Protein AF-A0A6N0I168-F1 (afdb_monomer)

Secondary structure (DSSP, 8-state):
-EEE-TTS-EEEEEEEEEEEE-TTS-EEEEEEEEEE-HHHHHHHHHHHHHHHB-TTT-SBPHHHHHHHHHHHHHHHHHTT---

InterPro domains:
  IPR000160 GGDEF domain [PF00990] (51-79)
  IPR000700 PAS-associated, C-terminal [PS50113] (1-49)
  IPR035965 PAS domain superfamily [SSF55785] (2-38)
  IPR043128 Reverse transcriptase/Diguanylate cyclase domain [G3DSA:3.30.70.270] (42-83)
  IPR052163 Diguanylate Cyclase/Regulatory Protein [PTHR46663] (2-81)

Foldseek 3Di:
DWDADPVGDIFDWDKDKDFDADPVRHGDDIDMDIDGCRVVVVVVVVVVQVVQADPPPSHGDPVVVVVVVVVVVVVCVVVVNDD

Radius of gyration: 24.28 Å; Cα contacts (8 Å, |Δi|>4): 80; chains: 1; bounding box: 55×26×68 Å

Mean predicted aligned error: 7.08 Å

Structure (mmCIF, N/CA/C/O backbone):
data_AF-A0A6N0I168-F1
#
_entry.id   AF-A0A6N0I168-F1
#
loop_
_atom_site.group_PDB
_atom_site.id
_atom_site.type_symbol
_atom_site.label_atom_id
_atom_site.label_alt_id
_atom_site.label_comp_id
_atom_site.label_asym_id
_atom_site.label_entity_id
_atom_site.label_seq_id
_atom_site.pdbx_PDB_ins_code
_atom_site.Cartn_x
_atom_site.Cartn_y
_atom_site.Cartn_z
_atom_site.occupancy
_atom_site.B_iso_or_equiv
_atom_site.auth_seq_id
_atom_site.auth_comp_id
_atom_site.auth_asym_id
_atom_site.auth_atom_id
_atom_site.pdbx_PDB_model_num
ATOM 1 N N . MET A 1 1 ? -11.110 5.050 2.421 1.00 87.81 1 MET A N 1
ATOM 2 C CA . MET A 1 1 ? -11.435 6.494 2.497 1.00 87.81 1 MET A CA 1
ATOM 3 C C . MET A 1 1 ? -10.151 7.259 2.796 1.00 87.81 1 MET A C 1
ATOM 5 O O . MET A 1 1 ? -9.145 6.620 3.075 1.00 87.81 1 MET A O 1
ATOM 9 N N . TRP A 1 2 ? -10.148 8.587 2.707 1.00 93.31 2 TRP A N 1
ATOM 10 C CA . TRP A 1 2 ? -9.038 9.411 3.195 1.00 93.31 2 TRP A CA 1
ATOM 11 C C . TRP A 1 2 ? -9.457 10.056 4.513 1.00 93.31 2 TRP A C 1
ATOM 13 O O . TRP A 1 2 ? -10.594 10.512 4.628 1.00 93.31 2 TRP A O 1
ATOM 23 N N . ASN A 1 3 ? -8.567 10.076 5.499 1.00 94.06 3 ASN A N 1
ATOM 24 C CA . ASN A 1 3 ? -8.797 10.733 6.781 1.00 94.06 3 ASN A CA 1
ATOM 25 C C . ASN A 1 3 ? -7.655 11.707 7.080 1.00 94.06 3 ASN A C 1
ATOM 27 O O . ASN A 1 3 ? -6.617 11.682 6.421 1.00 94.06 3 ASN A O 1
ATOM 31 N N . ARG A 1 4 ? -7.865 12.591 8.051 1.00 95.12 4 ARG A N 1
ATOM 32 C CA . ARG A 1 4 ? -6.925 13.634 8.437 1.00 95.12 4 ARG A CA 1
ATOM 33 C C . ARG A 1 4 ? -6.519 13.459 9.893 1.00 95.12 4 ARG A C 1
ATOM 35 O O . ARG A 1 4 ? -7.364 13.370 10.781 1.00 95.12 4 ARG A O 1
ATOM 42 N N . ARG A 1 5 ? -5.215 13.413 10.140 1.00 93.06 5 ARG A N 1
ATOM 43 C CA . ARG A 1 5 ? -4.643 13.385 11.488 1.00 93.06 5 ARG A CA 1
ATOM 44 C C . ARG A 1 5 ? -4.826 14.738 12.178 1.00 93.06 5 ARG A C 1
ATOM 46 O O . ARG A 1 5 ? -5.065 15.756 11.534 1.00 93.06 5 ARG A O 1
ATOM 53 N N . LYS A 1 6 ? -4.646 14.770 13.503 1.00 92.06 6 LYS A N 1
ATOM 54 C CA . LYS A 1 6 ? -4.721 16.016 14.292 1.00 92.06 6 LYS A CA 1
ATOM 55 C C . LYS A 1 6 ? -3.726 17.088 13.832 1.00 92.06 6 LYS A C 1
ATOM 57 O O . LYS A 1 6 ? -4.028 18.267 13.942 1.00 92.06 6 LYS A O 1
ATOM 62 N N . ASN A 1 7 ? -2.570 16.678 13.315 1.00 94.19 7 ASN A N 1
ATOM 63 C CA . ASN A 1 7 ? -1.548 17.573 12.771 1.00 94.19 7 ASN A CA 1
ATOM 64 C C . ASN A 1 7 ? -1.859 18.072 11.343 1.00 94.19 7 ASN A C 1
ATOM 66 O O . ASN A 1 7 ? -1.092 18.862 10.811 1.00 94.19 7 ASN A O 1
ATOM 70 N N . GLY A 1 8 ? -2.968 17.640 10.732 1.00 94.06 8 GLY A N 1
ATOM 71 C CA . GLY A 1 8 ? -3.386 18.059 9.393 1.00 94.06 8 GLY A CA 1
ATOM 72 C C . GLY A 1 8 ? -3.028 17.085 8.269 1.00 94.06 8 GLY A C 1
ATOM 73 O O . GLY A 1 8 ? -3.585 17.222 7.180 1.00 94.06 8 GLY A O 1
ATOM 74 N N . ASP A 1 9 ? -2.195 16.072 8.525 1.00 94.94 9 ASP A N 1
ATOM 75 C CA . ASP A 1 9 ? -1.763 15.126 7.491 1.00 94.94 9 ASP A CA 1
ATOM 76 C C . ASP A 1 9 ? -2.923 14.268 6.989 1.00 94.94 9 ASP A C 1
ATOM 78 O O . ASP A 1 9 ? -3.680 13.691 7.779 1.00 94.94 9 ASP A O 1
ATOM 82 N N . ILE A 1 10 ? -3.039 14.149 5.668 1.00 95.56 10 ILE A N 1
ATOM 83 C CA . ILE A 1 10 ? -4.051 13.323 5.011 1.00 95.56 10 ILE A CA 1
ATOM 84 C C . ILE A 1 10 ? -3.462 11.939 4.739 1.00 95.56 10 ILE A C 1
ATOM 86 O O . ILE A 1 10 ? -2.384 11.820 4.164 1.00 95.56 10 ILE A O 1
ATOM 90 N N . PHE A 1 11 ? -4.183 10.890 5.126 1.00 95.12 11 PHE A N 1
ATOM 91 C CA . PHE A 1 11 ? -3.736 9.508 4.980 1.00 95.12 11 PHE A CA 1
ATOM 92 C C . PHE A 1 11 ? -4.875 8.587 4.522 1.00 95.12 11 PHE A C 1
ATOM 94 O O . PHE A 1 11 ? -6.046 8.835 4.842 1.00 95.12 11 PHE A O 1
ATOM 101 N N . PRO A 1 12 ? -4.574 7.526 3.755 1.00 96.31 12 PRO A N 1
ATOM 102 C CA . PRO A 1 12 ? -5.569 6.532 3.401 1.00 96.31 12 PRO A CA 1
ATOM 103 C C . PRO A 1 12 ? -5.932 5.710 4.641 1.00 96.31 12 PRO A C 1
ATOM 105 O O . PRO A 1 12 ? -5.069 5.172 5.336 1.00 96.31 12 PRO A O 1
ATOM 108 N N . CYS A 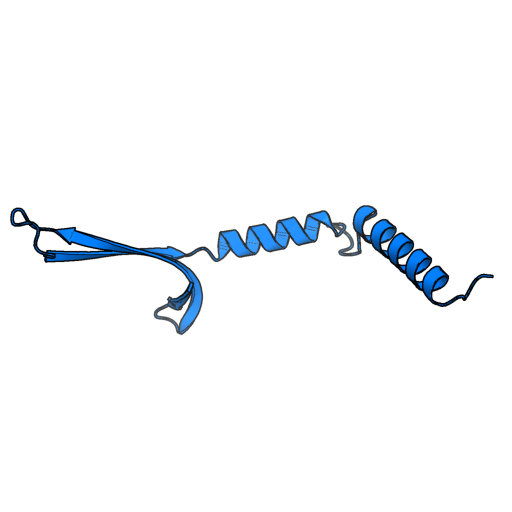1 13 ? -7.228 5.571 4.895 1.00 96.12 13 CYS A N 1
ATOM 109 C CA . CYS A 1 13 ? -7.745 4.739 5.968 1.00 96.12 13 CYS A CA 1
ATOM 110 C C . CYS A 1 13 ? -8.716 3.679 5.447 1.00 96.12 13 CYS A C 1
ATOM 112 O O . CYS A 1 13 ? -9.521 3.899 4.526 1.00 96.12 13 CYS A O 1
ATOM 114 N N . TRP A 1 14 ? -8.661 2.525 6.099 1.00 95.69 14 TRP A N 1
ATOM 115 C CA . TRP A 1 14 ? -9.759 1.579 6.125 1.00 95.69 14 TRP A CA 1
ATOM 116 C C . TRP A 1 14 ? -10.641 1.924 7.318 1.00 95.69 14 TRP A C 1
ATOM 118 O O . TRP A 1 14 ? -10.145 2.044 8.436 1.00 95.69 14 TRP A O 1
ATOM 128 N N . GLN A 1 15 ? -11.938 2.099 7.089 1.00 94.81 15 GLN A N 1
ATOM 129 C CA . GLN A 1 15 ? -12.874 2.431 8.154 1.00 94.81 15 GLN A CA 1
ATOM 130 C C . GLN A 1 15 ? -14.096 1.526 8.085 1.00 94.81 15 GLN A C 1
ATOM 132 O O . GLN A 1 15 ? -14.722 1.416 7.031 1.00 94.81 15 GLN A O 1
ATOM 137 N N . THR A 1 16 ? -14.436 0.926 9.221 1.00 95.44 16 THR A N 1
ATOM 138 C CA . THR A 1 16 ? -15.627 0.091 9.394 1.00 95.44 16 THR A CA 1
ATOM 139 C C . THR A 1 16 ? -16.451 0.664 10.537 1.00 95.44 16 THR A C 1
ATOM 141 O O . THR A 1 16 ? -15.906 0.936 11.605 1.00 95.44 16 THR A O 1
ATOM 144 N N . ILE A 1 17 ? -17.753 0.851 10.319 1.00 95.31 17 ILE A N 1
ATOM 145 C CA . ILE A 1 17 ? -18.688 1.332 11.339 1.00 95.31 17 ILE A CA 1
ATOM 146 C C . ILE A 1 17 ? -19.761 0.268 11.542 1.00 95.31 17 ILE A C 1
ATOM 148 O O . I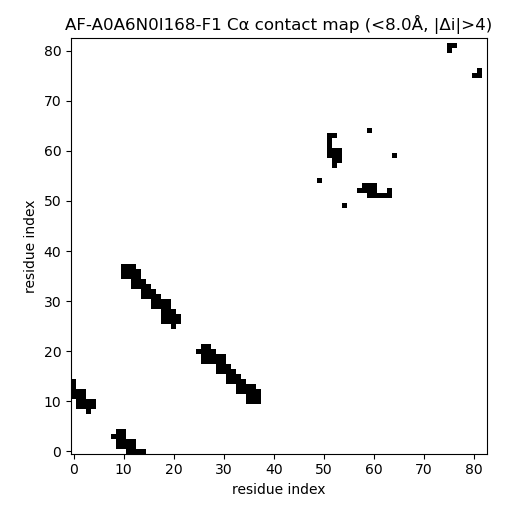LE A 1 17 ? -20.409 -0.140 10.580 1.00 95.31 17 ILE A O 1
ATOM 152 N N . SER A 1 18 ? -19.967 -0.137 12.792 1.00 96.50 18 SER A N 1
ATOM 153 C CA . SER A 1 18 ? -20.963 -1.137 13.174 1.00 96.50 18 SER A CA 1
ATOM 154 C C . SER A 1 18 ? -21.896 -0.577 14.242 1.00 96.50 18 SER A C 1
ATOM 156 O O . SER A 1 18 ? -21.445 0.036 15.209 1.00 96.50 18 SER A O 1
ATOM 158 N N . ALA A 1 19 ? -23.200 -0.796 14.075 1.00 96.38 19 ALA A N 1
ATOM 159 C CA . ALA A 1 19 ? -24.199 -0.461 15.083 1.00 96.38 19 ALA A CA 1
ATOM 160 C C . ALA A 1 19 ? -24.248 -1.552 16.161 1.00 96.38 19 ALA A C 1
ATOM 162 O O . ALA A 1 19 ? -24.355 -2.737 15.845 1.00 96.38 19 ALA A O 1
ATOM 163 N N . VAL A 1 20 ? -24.216 -1.147 17.426 1.00 95.88 20 VAL A N 1
ATOM 164 C CA . VAL A 1 20 ? -24.438 -2.011 18.587 1.00 95.88 20 VAL A CA 1
ATOM 165 C C . VAL A 1 20 ? -25.890 -1.851 19.016 1.00 95.88 20 VAL A C 1
ATOM 167 O O . VAL A 1 20 ? -26.381 -0.728 19.158 1.00 95.88 20 VAL A O 1
ATOM 170 N N . LYS A 1 21 ? -26.584 -2.975 19.193 1.00 97.06 21 LYS A N 1
ATOM 171 C CA . LYS A 1 21 ? -27.979 -3.013 19.636 1.00 97.06 21 LYS A CA 1
ATOM 172 C C . LYS A 1 21 ? -28.054 -3.389 21.113 1.00 97.06 21 LYS A C 1
ATOM 174 O O . LYS A 1 21 ? -27.213 -4.146 21.589 1.00 97.06 21 LYS A O 1
ATOM 179 N N . ASP A 1 22 ? -29.026 -2.828 21.820 1.00 93.50 22 ASP A N 1
ATOM 180 C CA . ASP A 1 22 ? -29.386 -3.241 23.176 1.00 93.50 22 ASP A CA 1
ATOM 181 C C . ASP A 1 22 ? -30.220 -4.536 23.177 1.00 93.50 22 ASP A C 1
ATOM 183 O O . ASP A 1 22 ? -30.524 -5.106 22.125 1.00 93.50 22 ASP A O 1
ATOM 187 N N . GLU A 1 23 ? -30.594 -5.005 24.369 1.00 94.38 23 GLU A N 1
ATOM 188 C CA . GLU A 1 23 ? -31.404 -6.217 24.558 1.00 94.38 23 GLU A CA 1
ATOM 189 C C . GLU A 1 23 ? -32.794 -6.122 23.906 1.00 94.38 23 GLU A C 1
ATOM 191 O O . GLU A 1 23 ? -33.364 -7.140 23.519 1.00 94.38 23 GLU A O 1
ATOM 196 N N . ALA A 1 24 ? -33.320 -4.908 23.713 1.00 94.81 24 ALA A N 1
ATOM 197 C CA . ALA A 1 24 ? -34.581 -4.661 23.016 1.00 94.81 24 ALA A CA 1
ATOM 198 C C . ALA A 1 24 ? -34.409 -4.577 21.484 1.00 94.81 24 ALA A C 1
ATOM 200 O O . ALA A 1 24 ? -35.370 -4.312 20.758 1.00 94.81 24 ALA A O 1
ATOM 201 N N . GLY A 1 25 ? -33.193 -4.786 20.969 1.00 92.81 25 GLY A N 1
ATOM 202 C CA . GLY A 1 25 ? -32.873 -4.721 19.545 1.00 92.81 25 GLY A CA 1
ATOM 203 C C . GLY A 1 25 ? -32.770 -3.298 18.988 1.00 92.81 25 GLY A C 1
ATOM 204 O O . GLY A 1 25 ? -32.620 -3.129 17.771 1.00 92.81 25 GLY A O 1
ATOM 205 N N . LYS A 1 26 ? -32.818 -2.269 19.841 1.00 95.56 26 LYS A N 1
ATOM 206 C CA . LYS A 1 26 ? -32.681 -0.867 19.444 1.00 95.56 26 LYS A CA 1
ATOM 207 C C . LYS A 1 26 ? -31.203 -0.499 19.374 1.00 95.56 26 LYS A C 1
ATOM 209 O O . LYS A 1 26 ? -30.392 -0.947 20.178 1.00 95.56 26 LYS A O 1
ATOM 214 N N . VAL A 1 27 ? -30.825 0.312 18.386 1.00 95.25 27 VAL A N 1
ATOM 215 C CA . VAL A 1 27 ? -29.442 0.801 18.277 1.00 95.25 27 VAL A CA 1
ATOM 216 C C . VAL A 1 27 ? -29.125 1.668 19.493 1.00 95.25 27 VAL A C 1
ATOM 218 O O . VAL A 1 27 ? -29.789 2.680 19.713 1.00 95.25 27 VAL A O 1
ATOM 221 N N . SER A 1 28 ? -28.105 1.275 20.252 1.00 95.88 28 SER A N 1
ATOM 222 C CA . SER A 1 28 ? -27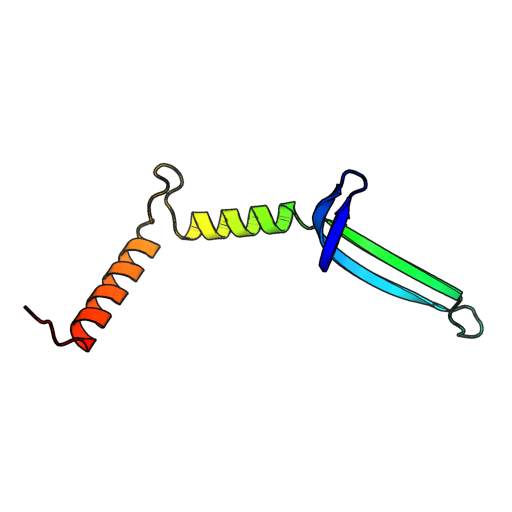.633 2.000 21.431 1.00 95.88 28 SER A CA 1
ATOM 223 C C . SER A 1 28 ? -26.370 2.805 21.128 1.00 95.88 28 SER A C 1
ATOM 225 O O . SER A 1 28 ? -26.260 3.952 21.550 1.00 95.88 28 SER A O 1
ATOM 227 N N . HIS A 1 29 ? -25.435 2.235 20.360 1.00 95.25 29 HIS A N 1
ATOM 228 C CA . HIS A 1 29 ? -24.137 2.844 20.060 1.00 95.25 29 HIS A CA 1
ATOM 229 C C . HIS A 1 29 ? -23.670 2.508 18.644 1.00 95.25 29 HIS A C 1
ATOM 231 O O . HIS A 1 29 ? -24.152 1.570 18.013 1.00 95.25 29 HIS A O 1
ATOM 237 N N . TYR A 1 30 ? -22.669 3.246 18.172 1.00 96.25 30 TYR A N 1
ATOM 238 C CA . TYR A 1 30 ? -21.899 2.896 16.985 1.00 96.25 30 TYR A CA 1
ATOM 239 C C . TYR A 1 30 ? -20.434 2.744 17.368 1.00 96.25 30 TYR A C 1
ATOM 241 O O . TYR A 1 30 ? -19.873 3.597 18.054 1.00 96.25 30 TYR A O 1
ATOM 249 N N . VAL A 1 31 ? -19.811 1.673 16.895 1.00 96.19 31 VAL A N 1
ATOM 250 C CA . VAL A 1 31 ? -18.375 1.444 17.035 1.00 96.19 31 VAL A CA 1
ATOM 251 C C . VAL A 1 31 ? -17.734 1.679 15.678 1.00 96.19 31 VAL A C 1
ATOM 253 O O . VAL A 1 31 ? -18.151 1.094 14.680 1.00 96.19 31 VAL A O 1
ATOM 256 N N . SER A 1 32 ? -16.729 2.551 15.646 1.00 95.38 32 SER A N 1
ATOM 257 C CA . SER A 1 32 ? -15.931 2.831 14.455 1.00 95.38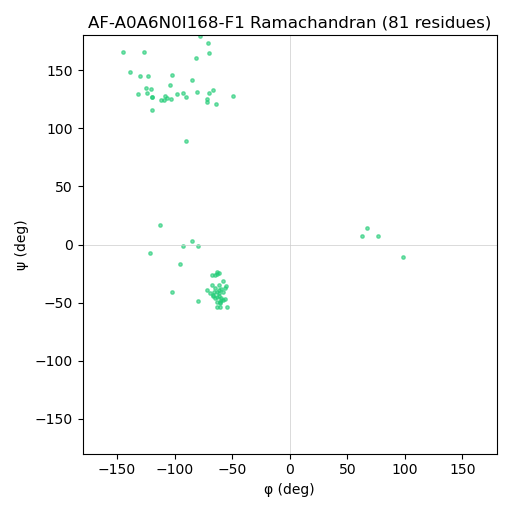 32 SER A CA 1
ATOM 258 C C . SER A 1 32 ? -14.516 2.311 14.661 1.00 95.38 32 SER A C 1
ATOM 260 O O . SER A 1 32 ? -13.849 2.688 15.625 1.00 95.38 32 SER A O 1
ATOM 262 N N . LEU A 1 33 ? -14.057 1.465 13.744 1.00 94.94 33 LEU A N 1
ATOM 263 C CA . LEU A 1 33 ? -12.664 1.057 13.641 1.00 94.94 33 LEU A CA 1
ATOM 264 C C . LEU A 1 33 ? -12.032 1.811 12.476 1.00 94.94 33 LEU A C 1
ATOM 266 O O . LEU A 1 33 ? -12.529 1.743 11.352 1.00 94.94 33 LEU A O 1
ATOM 270 N N . ILE A 1 34 ? -10.931 2.509 12.745 1.00 95.25 34 ILE A N 1
ATOM 271 C CA . ILE A 1 34 ? -10.147 3.221 11.736 1.00 95.25 34 ILE A CA 1
ATOM 272 C C . ILE A 1 34 ? -8.745 2.628 11.749 1.00 95.25 34 ILE A C 1
ATOM 274 O O . ILE A 1 34 ? -8.021 2.752 12.735 1.00 95.25 34 ILE A O 1
ATOM 278 N N . SER A 1 35 ? -8.360 2.008 10.642 1.00 95.12 35 SER A N 1
ATOM 279 C CA . SER A 1 35 ? -7.015 1.492 10.427 1.00 95.12 35 SER A CA 1
ATOM 280 C C . SER A 1 35 ? -6.311 2.348 9.389 1.00 95.12 35 SER A C 1
ATOM 282 O O . SER A 1 35 ? -6.799 2.545 8.274 1.00 95.12 35 SER A O 1
ATOM 284 N N . ASP A 1 36 ? -5.155 2.872 9.768 1.00 95.31 36 ASP A N 1
ATOM 285 C CA . ASP A 1 36 ? -4.247 3.537 8.851 1.00 95.31 36 ASP A CA 1
ATOM 286 C C . ASP A 1 36 ? -3.593 2.502 7.933 1.00 95.31 36 ASP A C 1
ATOM 288 O O . ASP A 1 36 ? -2.977 1.549 8.409 1.00 95.31 36 ASP A O 1
ATOM 292 N N . ILE A 1 37 ? -3.754 2.671 6.621 1.00 96.12 37 ILE A N 1
ATOM 293 C CA . ILE A 1 37 ? -3.230 1.734 5.619 1.00 96.12 37 ILE A CA 1
ATOM 294 C C . ILE A 1 37 ? -2.106 2.346 4.777 1.00 96.12 37 ILE A C 1
ATOM 296 O O . ILE A 1 37 ? -1.779 1.811 3.717 1.00 96.12 37 ILE A O 1
ATOM 300 N N . THR A 1 38 ? -1.511 3.456 5.230 1.00 96.00 38 THR A N 1
ATOM 301 C CA . THR A 1 38 ? -0.449 4.172 4.502 1.00 96.00 38 THR A CA 1
ATOM 302 C C . THR A 1 38 ? 0.710 3.241 4.160 1.00 96.00 38 THR A C 1
ATOM 304 O O . THR A 1 38 ? 1.014 3.050 2.985 1.00 96.00 38 THR A O 1
ATOM 307 N N . THR A 1 39 ? 1.270 2.554 5.158 1.00 95.75 39 THR A N 1
ATOM 308 C CA . THR A 1 39 ? 2.401 1.634 4.964 1.00 95.75 39 THR A CA 1
ATOM 309 C C . THR A 1 39 ? 2.066 0.495 4.004 1.00 95.75 39 THR A C 1
ATOM 311 O O . THR A 1 39 ? 2.885 0.132 3.169 1.00 95.75 39 THR A O 1
ATOM 314 N N . ILE A 1 40 ? 0.841 -0.040 4.059 1.00 95.88 40 ILE A N 1
ATOM 315 C CA . ILE A 1 40 ? 0.402 -1.108 3.148 1.00 95.88 40 ILE A CA 1
ATOM 316 C C . ILE 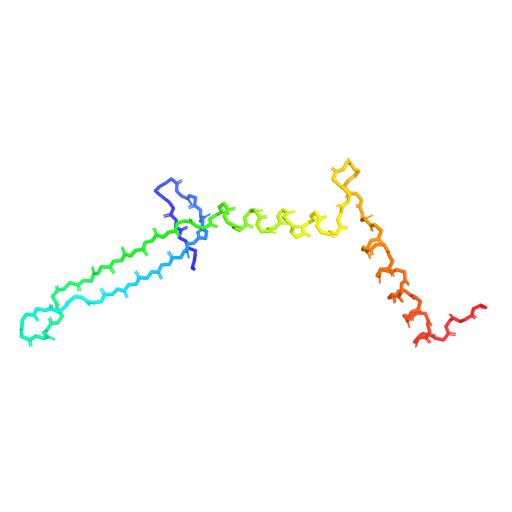A 1 40 ? 0.412 -0.598 1.703 1.00 95.88 40 ILE A C 1
ATOM 318 O O . ILE A 1 40 ? 0.916 -1.276 0.809 1.00 95.88 40 ILE A O 1
ATOM 322 N N . LYS A 1 41 ? -0.115 0.611 1.473 1.00 95.19 41 LYS A N 1
ATOM 323 C CA . LYS A 1 41 ? -0.145 1.235 0.146 1.00 95.19 41 LYS A CA 1
ATOM 324 C C . LYS A 1 41 ? 1.251 1.566 -0.373 1.00 95.19 41 LYS A C 1
ATOM 326 O O . LYS A 1 41 ? 1.526 1.316 -1.542 1.00 95.19 41 LYS A O 1
ATOM 331 N N . GLU A 1 42 ? 2.136 2.062 0.482 1.00 96.38 42 GLU A N 1
ATOM 332 C CA . GLU A 1 42 ? 3.531 2.341 0.128 1.00 96.38 42 GLU A CA 1
ATOM 333 C C . GLU A 1 42 ? 4.297 1.062 -0.222 1.00 96.38 42 GLU A C 1
ATOM 335 O O . GLU A 1 42 ? 4.979 1.002 -1.246 1.00 96.38 42 GLU A O 1
ATOM 340 N N . SER A 1 43 ? 4.151 0.010 0.587 1.00 96.50 43 SER A N 1
ATOM 341 C CA . SER A 1 43 ? 4.745 -1.298 0.311 1.00 96.50 43 SER A CA 1
ATOM 342 C C . SER A 1 43 ? 4.214 -1.898 -0.988 1.00 96.50 43 SER A C 1
ATOM 344 O O . SER A 1 43 ? 5.006 -2.413 -1.774 1.00 96.50 43 SER A O 1
ATOM 346 N N . GLN A 1 44 ? 2.906 -1.790 -1.244 1.00 96.62 44 GLN A N 1
ATOM 347 C CA . GLN A 1 44 ? 2.294 -2.239 -2.495 1.00 96.62 44 GLN A CA 1
ATOM 348 C C . GLN A 1 44 ? 2.888 -1.492 -3.697 1.00 96.62 44 GLN A C 1
ATOM 350 O O . GLN A 1 44 ? 3.361 -2.131 -4.633 1.00 96.62 44 GLN A O 1
ATOM 355 N N . ALA A 1 45 ? 2.939 -0.158 -3.645 1.00 96.06 45 ALA A N 1
ATOM 356 C CA . ALA A 1 45 ? 3.501 0.657 -4.720 1.00 96.06 45 ALA A CA 1
ATOM 357 C C . ALA A 1 45 ? 4.986 0.346 -4.965 1.00 96.06 45 ALA A C 1
ATOM 359 O O . ALA A 1 45 ? 5.437 0.265 -6.107 1.00 96.06 45 ALA A O 1
ATOM 360 N N . LYS A 1 46 ? 5.756 0.118 -3.894 1.00 95.31 46 LYS A N 1
ATOM 361 C CA . LYS A 1 46 ? 7.165 -0.273 -3.996 1.00 95.31 46 LYS A CA 1
ATOM 362 C C . LYS A 1 46 ? 7.329 -1.658 -4.621 1.00 95.31 46 LYS A C 1
ATOM 364 O O . LYS A 1 46 ? 8.207 -1.831 -5.463 1.00 95.31 46 LYS A O 1
ATOM 369 N N . ALA A 1 47 ? 6.512 -2.630 -4.221 1.00 95.69 47 ALA A N 1
ATOM 370 C CA . ALA A 1 47 ? 6.535 -3.970 -4.798 1.00 95.69 47 ALA A CA 1
ATOM 371 C C . ALA A 1 47 ? 6.200 -3.935 -6.296 1.00 95.69 47 ALA A C 1
ATOM 373 O O . ALA A 1 47 ? 6.914 -4.529 -7.099 1.00 95.69 47 ALA A O 1
ATOM 374 N N . GLU A 1 48 ? 5.177 -3.170 -6.678 1.00 94.88 48 GLU A N 1
ATOM 375 C CA . GLU A 1 48 ? 4.776 -2.978 -8.073 1.00 94.88 48 GLU A CA 1
ATOM 376 C C . GLU A 1 48 ? 5.870 -2.287 -8.896 1.00 94.88 48 GLU A C 1
ATOM 378 O O . GLU A 1 48 ? 6.195 -2.718 -10.002 1.00 94.88 48 GLU A O 1
ATOM 383 N N . TYR A 1 49 ? 6.533 -1.277 -8.329 1.00 94.94 49 TYR A N 1
ATOM 384 C CA . TYR A 1 49 ? 7.681 -0.647 -8.973 1.00 94.94 49 TYR A CA 1
ATOM 385 C C . TYR A 1 49 ? 8.820 -1.648 -9.223 1.00 94.94 49 TYR A C 1
ATOM 387 O O . TYR A 1 49 ? 9.339 -1.720 -10.338 1.00 94.94 49 TYR A O 1
ATOM 395 N N . LEU A 1 50 ? 9.181 -2.447 -8.214 1.00 94.12 50 LEU A N 1
ATOM 396 C CA . LEU A 1 50 ? 10.256 -3.445 -8.297 1.00 94.12 50 LEU A CA 1
ATOM 397 C C . LEU A 1 50 ? 9.930 -4.616 -9.234 1.00 94.12 50 LEU A C 1
ATOM 399 O O . LEU A 1 50 ? 10.843 -5.200 -9.813 1.00 94.12 50 LEU A O 1
ATOM 403 N N . ALA A 1 51 ? 8.651 -4.934 -9.445 1.00 95.69 51 ALA A N 1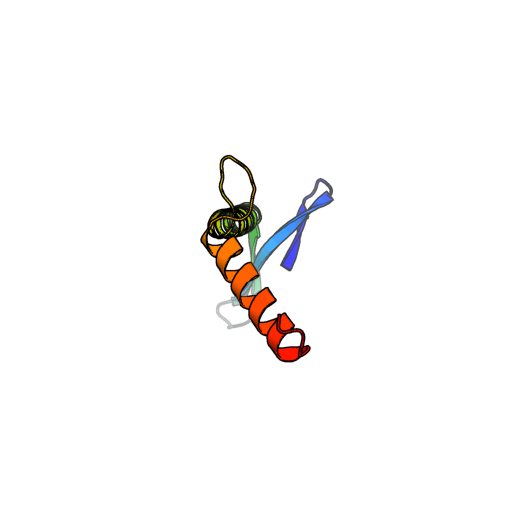
ATOM 404 C CA . ALA A 1 51 ? 8.239 -5.927 -10.438 1.00 95.69 51 ALA A CA 1
ATOM 405 C C . ALA A 1 51 ? 8.613 -5.512 -11.875 1.00 95.69 51 ALA A C 1
ATOM 407 O O . ALA A 1 51 ? 8.792 -6.365 -12.747 1.00 95.69 51 ALA A O 1
ATOM 408 N N . HIS A 1 52 ? 8.784 -4.208 -12.122 1.00 95.75 52 HIS A N 1
ATOM 409 C CA . HIS A 1 52 ? 9.026 -3.647 -13.453 1.00 95.75 52 HIS A CA 1
ATOM 410 C C . HIS A 1 52 ? 10.337 -2.861 -13.595 1.00 95.75 52 HIS A C 1
ATOM 412 O O . HIS A 1 52 ? 10.708 -2.500 -14.712 1.00 95.75 52 HIS A O 1
ATOM 418 N N . HIS A 1 53 ? 11.063 -2.614 -12.503 1.00 97.25 53 HIS A N 1
ATOM 419 C CA . HIS A 1 53 ? 12.298 -1.830 -12.506 1.00 97.25 53 HIS A CA 1
ATOM 420 C C . HIS A 1 53 ? 13.433 -2.555 -11.794 1.00 97.25 53 HIS A C 1
ATOM 422 O O . HIS A 1 53 ? 13.231 -3.242 -10.794 1.00 97.25 53 HIS A O 1
ATOM 428 N N . ASP A 1 54 ? 14.643 -2.368 -12.307 1.00 95.50 54 ASP A N 1
ATOM 429 C CA . ASP A 1 54 ? 15.855 -2.849 -11.665 1.00 95.50 54 ASP A CA 1
ATOM 430 C C . ASP A 1 54 ? 16.158 -2.005 -10.406 1.00 95.50 54 ASP A C 1
ATOM 432 O O . ASP A 1 54 ? 16.229 -0.772 -10.482 1.00 95.50 54 ASP A O 1
ATOM 436 N N . PRO A 1 55 ? 16.323 -2.624 -9.221 1.00 90.81 55 PRO A N 1
ATOM 437 C CA . PRO A 1 55 ? 16.488 -1.889 -7.971 1.00 90.81 55 PRO A CA 1
ATOM 438 C C . PRO A 1 55 ? 17.776 -1.063 -7.904 1.00 90.81 55 PRO A C 1
ATOM 440 O O . PRO A 1 55 ? 17.778 -0.062 -7.177 1.00 90.81 55 PRO A O 1
ATOM 443 N N . LEU A 1 56 ? 18.830 -1.458 -8.632 1.00 93.62 56 LEU A N 1
ATOM 444 C CA . LEU A 1 56 ? 20.136 -0.798 -8.626 1.00 93.62 56 LEU A CA 1
ATOM 445 C C . LEU A 1 56 ? 20.139 0.452 -9.516 1.00 93.62 56 LEU A C 1
ATOM 447 O O . LEU A 1 56 ? 20.543 1.522 -9.072 1.00 93.62 56 LEU A O 1
ATOM 451 N N . THR A 1 57 ? 19.648 0.331 -10.748 1.00 94.62 57 THR A N 1
ATOM 452 C CA . THR A 1 57 ? 19.696 1.393 -11.768 1.00 94.62 57 THR A CA 1
ATOM 453 C C . THR A 1 57 ? 18.431 2.242 -11.844 1.00 94.62 57 THR A C 1
ATOM 455 O O . THR A 1 57 ? 18.463 3.317 -12.436 1.00 94.62 57 THR A O 1
ATOM 458 N N . LYS A 1 58 ? 17.311 1.779 -11.269 1.00 92.38 58 LYS A N 1
ATOM 459 C CA . LYS A 1 58 ? 15.969 2.389 -11.399 1.00 92.38 58 LYS A CA 1
ATOM 460 C C . LYS A 1 58 ? 15.415 2.393 -12.829 1.00 92.38 58 LYS A C 1
ATOM 462 O O . LYS A 1 58 ? 14.359 2.976 -13.077 1.00 92.38 58 LYS A O 1
ATOM 467 N N . LEU A 1 59 ? 16.097 1.732 -13.763 1.00 95.56 59 LEU A N 1
ATOM 468 C CA . LEU A 1 59 ? 15.659 1.588 -15.146 1.00 95.56 59 LEU A CA 1
ATOM 469 C C . LEU A 1 59 ? 14.628 0.458 -15.283 1.00 95.56 59 LEU A C 1
ATOM 471 O O . L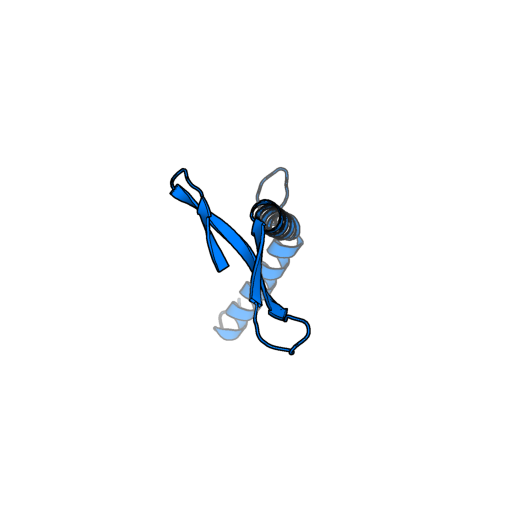EU A 1 59 ? 14.556 -0.415 -14.412 1.00 95.56 59 LEU A O 1
ATOM 475 N N . PRO A 1 60 ? 13.832 0.448 -16.372 1.00 95.81 60 PRO A N 1
ATOM 476 C CA . PRO A 1 60 ? 12.987 -0.686 -16.713 1.00 95.81 60 PRO A CA 1
ATOM 477 C C . PRO A 1 60 ? 13.786 -1.982 -16.680 1.00 95.81 60 PRO A C 1
ATOM 479 O O . PRO A 1 60 ? 14.837 -2.095 -17.312 1.00 95.81 60 PRO A O 1
ATOM 482 N N . ASN A 1 61 ? 13.278 -2.965 -15.948 1.00 96.69 61 ASN A N 1
ATOM 483 C CA . ASN A 1 61 ? 13.867 -4.290 -15.970 1.00 96.69 61 ASN A CA 1
ATOM 484 C C . ASN A 1 61 ? 13.576 -4.974 -17.316 1.00 96.69 61 ASN A C 1
ATOM 486 O O . ASN A 1 61 ? 12.809 -4.483 -18.149 1.00 96.69 61 ASN A O 1
ATOM 490 N N . ARG A 1 62 ? 14.170 -6.152 -17.522 1.00 96.06 62 ARG A N 1
ATOM 491 C CA . ARG A 1 62 ? 14.012 -6.913 -18.768 1.00 96.06 62 ARG A CA 1
ATOM 492 C C . ARG A 1 62 ? 12.546 -7.197 -19.118 1.00 96.06 62 ARG A C 1
ATOM 494 O O . ARG A 1 62 ? 12.197 -7.168 -20.294 1.00 96.06 62 ARG A O 1
ATOM 501 N N . LEU A 1 63 ? 11.696 -7.435 -18.115 1.00 95.75 63 LEU A N 1
ATOM 502 C CA . LEU A 1 63 ? 10.266 -7.670 -18.315 1.00 95.75 63 LEU A CA 1
ATOM 503 C C . LEU A 1 63 ? 9.585 -6.433 -18.919 1.00 95.75 63 LEU A C 1
ATOM 505 O O . LEU A 1 63 ? 8.954 -6.534 -19.969 1.00 95.75 63 LEU A O 1
ATOM 509 N N . LEU A 1 64 ? 9.745 -5.261 -18.292 1.00 96.19 64 LEU A N 1
ATOM 510 C CA . LEU A 1 64 ? 9.148 -4.018 -18.787 1.00 96.19 64 LEU A CA 1
ATOM 511 C C . LEU A 1 64 ? 9.772 -3.565 -20.116 1.00 96.19 64 LEU A C 1
ATOM 513 O O . LEU A 1 64 ? 9.073 -3.015 -20.966 1.00 96.19 64 LEU A O 1
ATOM 517 N N . PHE A 1 65 ? 11.071 -3.796 -20.314 1.00 96.38 65 PHE A N 1
ATOM 518 C CA . PHE A 1 65 ? 11.753 -3.507 -21.573 1.00 96.38 65 PHE A CA 1
ATOM 519 C C . PHE A 1 65 ? 11.150 -4.303 -22.736 1.00 96.38 65 PHE A C 1
ATOM 521 O O . PHE A 1 65 ? 10.716 -3.697 -23.714 1.00 96.38 65 PHE A O 1
ATOM 528 N N . ASN A 1 66 ? 11.056 -5.629 -22.606 1.00 96.88 66 ASN A N 1
ATOM 529 C CA . ASN A 1 66 ? 10.492 -6.486 -23.650 1.00 96.88 66 ASN A CA 1
ATOM 530 C C . ASN A 1 66 ? 9.040 -6.105 -23.956 1.00 96.88 66 ASN A C 1
ATOM 532 O O . ASN A 1 66 ? 8.708 -5.869 -25.111 1.00 96.88 66 ASN A O 1
ATOM 536 N N . ALA A 1 67 ? 8.213 -5.908 -22.923 1.00 96.19 67 ALA A N 1
ATOM 537 C CA . ALA A 1 67 ? 6.825 -5.484 -23.103 1.00 96.19 67 ALA A CA 1
ATOM 538 C C . ALA A 1 67 ? 6.703 -4.166 -23.896 1.00 96.19 67 ALA A C 1
ATOM 540 O O . ALA A 1 67 ? 5.797 -3.997 -24.711 1.00 96.19 67 ALA A O 1
ATOM 541 N N . ARG A 1 68 ? 7.627 -3.218 -23.684 1.00 95.69 68 ARG A N 1
ATOM 542 C CA . ARG A 1 68 ? 7.667 -1.959 -24.445 1.00 95.69 68 ARG A CA 1
ATOM 543 C C . ARG A 1 68 ? 8.123 -2.157 -25.887 1.00 95.69 68 ARG A C 1
ATOM 545 O O . ARG A 1 68 ? 7.583 -1.482 -26.763 1.00 95.69 68 ARG A O 1
ATOM 552 N N . VAL A 1 69 ? 9.097 -3.034 -26.129 1.00 96.31 69 VAL A N 1
ATOM 553 C CA . VAL A 1 69 ? 9.561 -3.381 -27.481 1.00 96.31 69 VAL A CA 1
ATOM 554 C C . VAL A 1 69 ? 8.432 -4.035 -28.271 1.00 96.31 69 VAL A C 1
ATOM 556 O O . VAL A 1 69 ? 8.108 -3.554 -29.354 1.00 96.31 69 VAL A O 1
ATOM 559 N N . ASP A 1 70 ? 7.768 -5.036 -27.696 1.00 96.25 70 ASP A N 1
ATOM 560 C CA . ASP A 1 70 ? 6.650 -5.740 -28.332 1.00 96.25 70 ASP A CA 1
ATOM 561 C C . ASP A 1 70 ? 5.524 -4.761 -28.689 1.00 96.25 70 ASP A C 1
ATOM 563 O O . ASP A 1 70 ? 5.084 -4.682 -29.838 1.00 96.25 70 ASP A O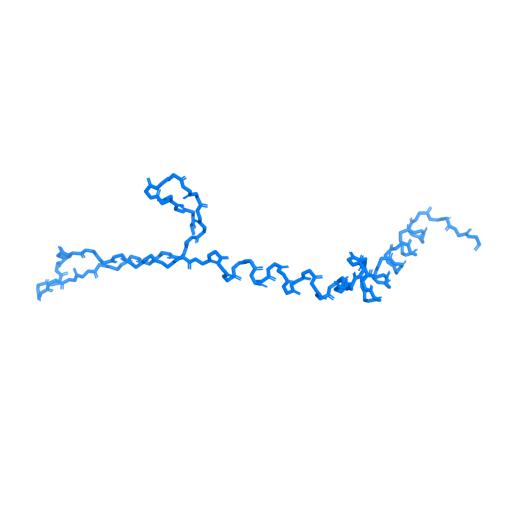 1
ATOM 567 N N . HIS A 1 71 ? 5.137 -3.901 -27.742 1.00 95.19 71 HIS A N 1
ATOM 568 C CA . HIS A 1 71 ? 4.128 -2.870 -27.984 1.00 95.19 71 HIS A CA 1
ATOM 569 C C . HIS A 1 71 ? 4.543 -1.862 -29.076 1.00 95.19 71 HIS A C 1
ATOM 571 O O . HIS A 1 71 ? 3.699 -1.369 -29.833 1.00 95.19 71 HIS A O 1
ATOM 577 N N . ALA A 1 72 ? 5.834 -1.529 -29.179 1.00 94.50 72 ALA A N 1
ATOM 578 C CA . ALA A 1 72 ? 6.344 -0.643 -30.223 1.00 94.50 72 ALA A CA 1
ATOM 579 C C . ALA A 1 72 ? 6.298 -1.300 -31.612 1.00 94.50 72 ALA A C 1
ATOM 581 O O . ALA A 1 72 ? 5.873 -0.644 -32.567 1.00 94.50 72 ALA A O 1
ATOM 582 N N . ILE A 1 73 ? 6.663 -2.583 -31.711 1.00 94.94 73 ILE A N 1
ATOM 583 C CA . ILE A 1 73 ? 6.585 -3.376 -32.947 1.00 94.94 73 ILE A CA 1
ATOM 584 C C . ILE A 1 73 ? 5.135 -3.456 -33.427 1.00 94.94 73 ILE A C 1
ATOM 586 O O . ILE A 1 73 ? 4.837 -3.098 -34.568 1.00 94.94 73 ILE A O 1
ATOM 590 N N . GLU A 1 74 ? 4.201 -3.813 -32.543 1.00 94.69 74 GLU A N 1
ATOM 591 C CA . GLU A 1 74 ? 2.779 -3.848 -32.891 1.00 94.69 74 GLU A CA 1
ATOM 592 C C . GLU A 1 74 ? 2.263 -2.488 -33.373 1.00 94.69 74 GLU A C 1
ATOM 594 O O . GLU A 1 74 ? 1.480 -2.393 -34.322 1.00 94.69 74 GLU A O 1
ATOM 599 N N . ARG A 1 75 ? 2.692 -1.402 -32.721 1.00 94.00 75 ARG A N 1
ATOM 600 C CA . ARG A 1 75 ? 2.310 -0.046 -33.122 1.00 94.00 75 ARG A CA 1
ATOM 601 C C . ARG A 1 75 ? 2.856 0.311 -34.506 1.00 94.00 75 ARG A C 1
ATOM 603 O O . ARG A 1 75 ? 2.152 1.000 -35.244 1.00 94.00 75 ARG A O 1
ATOM 610 N N . ALA A 1 76 ? 4.067 -0.125 -34.850 1.00 92.06 76 ALA A N 1
ATOM 611 C CA . ALA A 1 76 ? 4.652 0.078 -36.174 1.00 92.06 76 ALA A CA 1
ATOM 612 C C . ALA A 1 76 ? 3.885 -0.707 -37.248 1.00 92.06 76 ALA A C 1
ATOM 614 O O . ALA A 1 76 ? 3.498 -0.120 -38.260 1.00 92.06 76 ALA A O 1
ATOM 615 N N . HIS A 1 77 ? 3.544 -1.973 -36.970 1.00 90.88 77 HIS A N 1
ATOM 616 C CA . HIS A 1 77 ? 2.707 -2.799 -37.846 1.00 90.88 77 HIS A CA 1
ATOM 617 C C . HIS A 1 77 ? 1.354 -2.131 -38.123 1.00 90.88 77 HIS A C 1
ATOM 619 O O . HIS A 1 77 ? 0.953 -1.993 -39.276 1.00 90.88 77 HIS A O 1
ATOM 625 N N . ARG A 1 78 ? 0.678 -1.623 -37.081 1.00 86.88 78 ARG A N 1
ATOM 626 C CA . ARG A 1 78 ? -0.601 -0.900 -37.224 1.00 86.88 78 ARG A CA 1
ATOM 627 C C . ARG A 1 78 ? -0.485 0.398 -38.031 1.00 86.88 78 ARG A C 1
ATOM 629 O O . ARG A 1 78 ? -1.478 0.848 -38.590 1.00 86.88 78 ARG A O 1
ATOM 636 N N . LYS A 1 79 ? 0.697 1.020 -38.073 1.00 83.69 79 LYS A N 1
ATOM 637 C CA . LYS A 1 79 ? 0.956 2.262 -38.820 1.00 83.69 79 LYS A CA 1
ATOM 638 C C . LYS A 1 79 ? 1.478 2.033 -40.243 1.00 83.69 79 LYS A C 1
ATOM 640 O O . LYS A 1 79 ? 1.704 3.016 -40.939 1.00 83.69 79 LYS A O 1
ATOM 645 N N . GLY A 1 80 ? 1.674 0.783 -40.672 1.00 69.69 80 GLY A N 1
ATOM 646 C CA . GLY A 1 80 ? 2.184 0.459 -42.009 1.00 69.69 80 GLY A CA 1
ATOM 647 C C . GLY A 1 80 ? 3.639 0.878 -42.252 1.00 69.69 80 GLY A C 1
ATOM 648 O O . GLY A 1 80 ? 4.074 0.915 -43.398 1.00 69.69 80 GLY A O 1
ATOM 649 N N . ILE A 1 81 ? 4.394 1.206 -41.198 1.00 63.88 81 ILE A N 1
ATOM 650 C CA . ILE A 1 81 ? 5.819 1.534 -41.302 1.00 63.88 81 ILE A CA 1
ATOM 651 C C . ILE A 1 81 ? 6.575 0.217 -41.136 1.00 63.88 81 ILE A C 1
A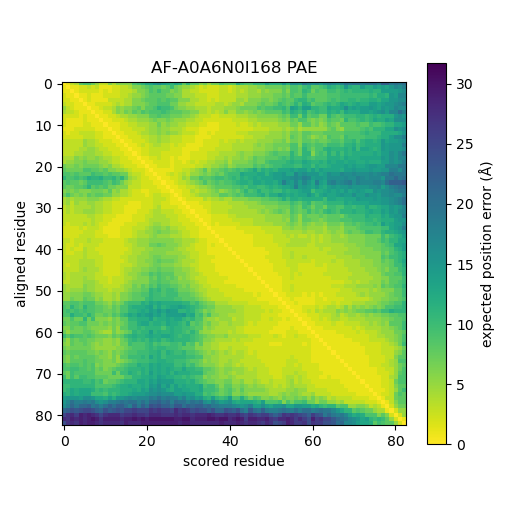TOM 653 O O . ILE A 1 81 ? 6.880 -0.192 -40.017 1.00 63.88 81 ILE A O 1
ATOM 657 N N . MET A 1 82 ? 6.806 -0.474 -42.247 1.00 52.38 82 MET A N 1
ATOM 658 C CA . MET A 1 82 ? 7.701 -1.626 -42.318 1.00 52.38 82 MET A CA 1
ATOM 659 C C . MET A 1 82 ? 8.942 -1.183 -43.102 1.00 52.38 82 MET A C 1
ATOM 661 O O . MET A 1 82 ? 8.795 -0.597 -44.175 1.00 52.38 82 MET A O 1
ATOM 665 N N . PHE A 1 83 ? 10.129 -1.403 -42.535 1.00 55.50 83 PHE A N 1
ATOM 666 C CA . PHE A 1 83 ? 11.384 -1.422 -43.288 1.00 55.50 83 PHE A CA 1
ATOM 667 C C . PHE A 1 83 ? 11.671 -2.861 -43.701 1.00 55.50 83 PHE A C 1
ATOM 669 O O . PHE A 1 83 ? 11.396 -3.752 -42.863 1.00 55.50 83 PHE A O 1
#

Solvent-accessible surface area (backbone atoms only — not comparable to full-atom values): 4969 Å² total; per-residue (Å²): 93,78,45,67,48,95,88,63,52,75,43,48,29,49,73,50,77,46,78,40,58,46,98,87,67,46,78,73,48,73,50,74,50,77,43,82,40,50,67,60,52,53,51,50,53,51,51,58,49,53,73,34,24,35,88,88,79,70,41,69,22,73,66,44,45,49,55,51,52,53,53,47,52,54,52,30,60,78,66,69,62,76,132

pLDDT: mean 93.15, std 7.82, range [52.38, 97.25]

Organism: NCBI:txid2738883

Nearest PDB structures (foldseek):
  6ph2-assembly2_D  TM=8.916E-01  e=1.083E-02  Brucella melitensis bv. 1 str. 16M
  6hmj-assembly2_D  TM=7.346E-01  e=2.477E-02  Nakamurella multipartita DSM 44233
  6t73-assembly1_A  TM=6.616E-01  e=5.664E-02  Phaeodactylum tricornutum
  9bkv-assembly1_B  TM=7.180E-01  e=4.338E-01  Escherichia coli
  8iff-assembly1_B  TM=4.470E-01  e=5.251E-01  Arabidopsis thaliana

Sequence (83 aa):
MWNRRKNGDIFPCWQTISAVKDEAGKVSHYVSLISDITTIKESQAKAEYLAHHDPLTKLPNRLLFNARVDHAIERAHRKGIMF